Protein AF-A0A413GKQ9-F1 (afdb_monomer_lite)

pLDDT: mean 89.96, std 2.65, range [80.88, 94.0]

Radius of gyration: 11.02 Å; chains: 1; bounding box: 27×21×27 Å

Sequence (74 aa):
MEKFVNCFFELLDDTDKSLVMPDTVFKELEEWTSILALSLIAMVDEVYDVTLDTDDIRNANTLEELYCAIQQKI

Secondary structure (DSSP, 8-state):
-HHHHHHHHTT-SS--GGG--TT-BGGGSTT--HHHHHHHHHHHHHHHS----HHHHHH--BHHHHHHHHHHH-

Structure (mmCIF, N/CA/C/O backbone):
data_AF-A0A413GKQ9-F1
#
_entry.id   AF-A0A413GKQ9-F1
#
loop_
_atom_site.group_PDB
_atom_site.id
_atom_site.type_symbol
_atom_site.label_atom_id
_atom_site.label_alt_id
_atom_site.label_comp_id
_atom_site.label_asym_id
_atom_site.label_entity_id
_atom_site.label_seq_id
_atom_site.pdbx_PDB_ins_code
_atom_site.Cartn_x
_atom_site.Cartn_y
_atom_site.Cartn_z
_atom_site.occupancy
_atom_site.B_iso_or_equiv
_atom_site.auth_seq_id
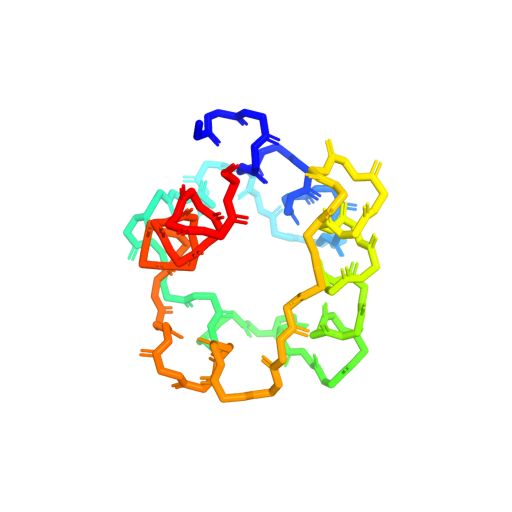_atom_site.auth_comp_id
_atom_site.auth_asym_id
_atom_site.auth_atom_id
_atom_site.pdbx_PDB_model_num
ATOM 1 N N . MET A 1 1 ? -11.780 1.664 -7.092 1.00 85.19 1 MET A N 1
ATOM 2 C CA . MET A 1 1 ? -10.493 1.105 -7.555 1.00 85.19 1 MET A CA 1
ATOM 3 C C . MET A 1 1 ? -9.690 2.101 -8.385 1.00 85.19 1 MET A C 1
ATOM 5 O O . MET A 1 1 ? -8.565 2.370 -8.002 1.00 85.19 1 MET A O 1
ATOM 9 N N . GLU A 1 2 ? -10.232 2.704 -9.451 1.00 88.12 2 GLU A N 1
ATOM 10 C CA . GLU A 1 2 ? -9.473 3.661 -10.294 1.00 88.12 2 GLU A CA 1
ATOM 11 C C . GLU A 1 2 ? -8.797 4.789 -9.497 1.00 88.12 2 GLU A C 1
ATOM 13 O O . GLU A 1 2 ? -7.631 5.093 -9.723 1.00 88.12 2 GLU A O 1
ATOM 18 N N . LYS A 1 3 ? -9.496 5.364 -8.507 1.00 89.75 3 LYS A N 1
ATOM 19 C CA . LYS A 1 3 ? -8.919 6.372 -7.603 1.00 89.75 3 LYS A CA 1
ATOM 20 C C . LYS A 1 3 ? -7.712 5.834 -6.825 1.00 89.75 3 LYS A C 1
ATOM 22 O O . LYS A 1 3 ? -6.706 6.518 -6.738 1.00 89.75 3 LYS A O 1
ATOM 27 N N . PHE A 1 4 ? -7.806 4.618 -6.288 1.00 91.75 4 PHE A N 1
ATOM 28 C CA . PHE A 1 4 ? -6.723 3.979 -5.536 1.00 91.75 4 PHE A CA 1
ATOM 29 C C . PHE A 1 4 ? -5.494 3.735 -6.413 1.00 91.75 4 PHE A C 1
ATOM 31 O O . PHE A 1 4 ? -4.397 4.113 -6.028 1.00 91.75 4 PHE A O 1
ATOM 38 N N . VAL A 1 5 ? -5.693 3.177 -7.610 1.00 91.50 5 VAL A N 1
ATOM 39 C CA . VAL A 1 5 ? -4.614 2.946 -8.581 1.00 91.50 5 VAL A CA 1
ATOM 40 C C . VAL A 1 5 ? -3.948 4.263 -8.983 1.00 91.50 5 VAL A C 1
ATOM 42 O O . VAL A 1 5 ? -2.727 4.331 -9.042 1.00 91.50 5 VAL A O 1
ATOM 45 N N . ASN A 1 6 ? -4.731 5.326 -9.199 1.00 91.62 6 ASN A N 1
ATOM 46 C CA . ASN A 1 6 ? -4.186 6.654 -9.485 1.00 91.62 6 ASN A CA 1
ATOM 47 C C . ASN A 1 6 ? -3.349 7.192 -8.323 1.00 91.62 6 ASN A C 1
ATOM 49 O O . ASN A 1 6 ? -2.218 7.594 -8.553 1.00 91.62 6 ASN A O 1
ATOM 53 N N . CYS A 1 7 ? -3.874 7.165 -7.096 1.00 92.31 7 CYS A N 1
ATOM 54 C CA . CYS A 1 7 ? -3.135 7.646 -5.932 1.00 92.31 7 CYS A CA 1
ATOM 55 C C . CYS A 1 7 ? -1.882 6.807 -5.668 1.00 92.31 7 CYS A C 1
ATOM 57 O O . CYS A 1 7 ? -0.862 7.358 -5.290 1.00 92.31 7 CYS A O 1
ATOM 59 N N . PHE A 1 8 ? -1.935 5.490 -5.890 1.00 92.19 8 PHE A N 1
ATOM 60 C CA . PHE A 1 8 ? -0.761 4.623 -5.798 1.00 92.19 8 PHE A CA 1
ATOM 61 C C . PHE A 1 8 ? 0.284 4.982 -6.856 1.00 92.19 8 PHE A C 1
ATOM 63 O O . PHE A 1 8 ? 1.459 5.093 -6.536 1.00 92.19 8 PHE A O 1
ATOM 70 N N . PHE A 1 9 ? -0.143 5.204 -8.101 1.00 91.62 9 PHE A N 1
ATOM 71 C CA . PHE A 1 9 ? 0.733 5.657 -9.177 1.00 91.62 9 PHE A CA 1
ATOM 72 C C . PHE A 1 9 ? 1.393 7.007 -8.857 1.00 91.62 9 PHE A C 1
ATOM 74 O O . PHE A 1 9 ? 2.563 7.177 -9.155 1.00 91.62 9 PHE A O 1
ATO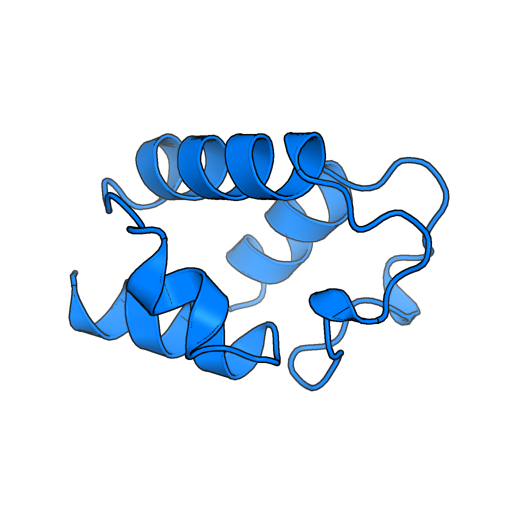M 81 N N . GLU A 1 10 ? 0.688 7.934 -8.202 1.00 91.88 10 GLU A N 1
ATOM 82 C CA . GLU A 1 10 ? 1.267 9.212 -7.751 1.00 91.88 10 GLU A CA 1
ATOM 83 C C . GLU A 1 10 ? 2.348 9.056 -6.667 1.00 91.88 10 GLU A C 1
ATOM 85 O O . GLU A 1 10 ? 3.088 10.004 -6.418 1.00 91.88 10 GLU A O 1
ATOM 90 N N . LEU A 1 11 ? 2.447 7.889 -6.018 1.00 91.00 11 LEU A N 1
ATOM 91 C CA . LEU A 1 11 ? 3.543 7.583 -5.094 1.00 91.00 11 LEU A CA 1
ATOM 92 C C . LEU A 1 11 ? 4.805 7.098 -5.817 1.00 91.00 11 LEU A C 1
ATOM 94 O O . LEU A 1 11 ? 5.863 7.075 -5.196 1.00 91.00 11 LEU A O 1
ATOM 98 N N . LEU A 1 12 ? 4.687 6.664 -7.073 1.00 90.69 12 LEU A N 1
ATOM 99 C CA . LEU A 1 12 ? 5.798 6.179 -7.888 1.00 90.69 12 LEU A CA 1
ATOM 100 C C . LEU A 1 12 ? 6.417 7.351 -8.656 1.00 90.69 12 LEU A C 1
ATOM 102 O O . LEU A 1 12 ? 5.700 8.242 -9.112 1.00 90.69 12 LEU A O 1
ATOM 106 N N . ASP A 1 13 ? 7.737 7.337 -8.818 1.00 86.88 13 ASP A N 1
ATOM 107 C CA . ASP A 1 13 ? 8.465 8.406 -9.504 1.00 86.88 13 ASP A CA 1
ATOM 108 C C . ASP A 1 13 ? 8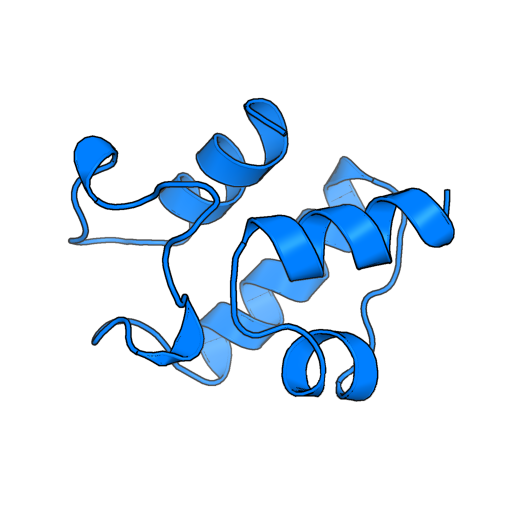.777 8.037 -10.967 1.00 86.88 13 ASP A C 1
ATOM 110 O O . ASP A 1 13 ? 8.675 8.899 -11.842 1.00 86.88 13 ASP A O 1
ATOM 114 N N . ASP A 1 14 ? 9.130 6.774 -11.252 1.00 86.12 14 ASP A N 1
ATOM 115 C CA . ASP A 1 14 ? 9.628 6.346 -12.579 1.00 86.12 14 ASP A CA 1
ATOM 116 C C . ASP A 1 14 ? 8.790 5.232 -13.253 1.00 86.12 14 ASP A C 1
ATOM 118 O O . ASP A 1 14 ? 8.989 4.911 -14.426 1.00 86.12 14 ASP A O 1
ATOM 122 N N . THR A 1 15 ? 7.809 4.645 -12.560 1.00 87.56 15 THR A N 1
ATOM 123 C CA . THR A 1 15 ? 6.913 3.622 -13.135 1.00 87.56 15 THR A CA 1
ATOM 124 C C . THR A 1 15 ? 5.848 4.243 -14.039 1.00 87.56 15 THR A C 1
ATOM 126 O O . THR A 1 15 ? 5.195 5.206 -13.660 1.00 87.56 15 THR A O 1
ATOM 129 N N . ASP A 1 16 ? 5.587 3.650 -15.212 1.00 86.62 16 ASP A N 1
ATOM 130 C CA . ASP A 1 16 ? 4.484 4.064 -16.092 1.00 86.62 16 ASP A CA 1
ATOM 131 C C . ASP A 1 16 ? 3.118 3.606 -15.560 1.00 86.62 16 ASP A C 1
ATOM 133 O O . ASP A 1 16 ? 2.936 2.465 -15.135 1.00 86.62 16 ASP A O 1
ATOM 137 N N . LYS A 1 17 ? 2.106 4.470 -15.666 1.00 85.44 17 LYS A N 1
ATOM 138 C CA . LYS A 1 17 ? 0.750 4.195 -15.171 1.00 85.44 17 LYS A CA 1
ATOM 139 C C . LYS A 1 17 ? 0.122 2.955 -15.796 1.00 85.44 17 LYS A C 1
ATOM 141 O O . LYS A 1 17 ? -0.675 2.279 -15.155 1.00 85.44 17 LYS A O 1
ATOM 146 N N . SER A 1 18 ? 0.482 2.649 -17.037 1.00 86.00 18 SER A N 1
ATOM 147 C CA . SER A 1 18 ? -0.006 1.475 -17.759 1.00 86.00 18 SER A CA 1
ATOM 148 C C . SER A 1 18 ? 0.497 0.164 -17.145 1.00 86.00 18 SER A C 1
ATOM 150 O O . SER A 1 18 ? -0.104 -0.878 -17.386 1.00 86.00 18 SER A O 1
ATOM 152 N N . LEU A 1 19 ? 1.580 0.210 -16.360 1.00 83.62 19 LEU A N 1
ATOM 153 C CA . LEU A 1 19 ? 2.135 -0.927 -15.615 1.00 83.62 19 LEU A CA 1
ATOM 154 C C . LEU A 1 19 ? 1.493 -1.090 -14.229 1.00 83.62 19 LEU A C 1
ATOM 156 O O . LEU A 1 19 ? 1.648 -2.131 -13.588 1.00 83.62 19 LEU A O 1
ATOM 160 N N . VAL A 1 20 ? 0.762 -0.075 -13.763 1.00 88.06 20 VAL A N 1
ATOM 161 C CA . VAL A 1 20 ? 0.062 -0.072 -12.477 1.00 88.06 20 VAL A CA 1
ATOM 162 C C . VAL A 1 20 ? -1.378 -0.528 -12.702 1.00 88.06 20 VAL A C 1
ATOM 164 O O . VAL A 1 20 ? -2.309 0.268 -12.821 1.00 88.06 20 VAL A O 1
ATOM 167 N N . MET A 1 21 ? -1.557 -1.841 -12.791 1.00 89.75 21 MET A N 1
ATOM 168 C CA . MET A 1 21 ? -2.851 -2.491 -12.947 1.00 89.75 21 MET A CA 1
ATOM 169 C C . MET A 1 21 ? -3.316 -3.119 -11.622 1.00 89.75 21 MET A C 1
ATOM 171 O O . MET A 1 21 ? -2.511 -3.327 -10.715 1.00 89.75 21 MET A O 1
ATOM 175 N N . PRO A 1 22 ? -4.615 -3.422 -11.460 1.00 88.62 22 PRO A N 1
ATOM 176 C CA . PRO A 1 22 ? -5.127 -4.056 -10.243 1.00 88.62 22 PRO A CA 1
ATOM 177 C C . PRO A 1 22 ? -4.436 -5.381 -9.891 1.00 88.62 22 PRO A C 1
ATOM 179 O O . PRO A 1 22 ? -4.228 -5.679 -8.718 1.00 88.62 22 PRO A O 1
ATOM 182 N N . ASP A 1 23 ? -4.047 -6.151 -10.903 1.00 90.62 23 ASP A N 1
ATOM 183 C CA . ASP A 1 23 ? -3.333 -7.420 -10.782 1.00 90.62 23 ASP A CA 1
ATOM 184 C C . ASP A 1 23 ? -1.820 -7.257 -10.569 1.00 90.62 23 ASP A C 1
ATOM 186 O O . ASP A 1 23 ? -1.136 -8.237 -10.274 1.00 90.62 23 ASP A O 1
ATOM 190 N N . THR A 1 24 ? -1.290 -6.031 -10.654 1.00 90.06 24 THR A N 1
ATOM 191 C CA . THR A 1 24 ? 0.130 -5.756 -10.422 1.00 90.06 24 THR A CA 1
ATOM 192 C C . THR A 1 24 ? 0.515 -6.107 -8.990 1.00 90.06 24 THR A C 1
ATOM 194 O O . THR A 1 24 ? -0.067 -5.606 -8.020 1.00 90.06 24 THR A O 1
ATOM 197 N N . VAL A 1 25 ? 1.552 -6.937 -8.863 1.00 91.62 25 VAL A N 1
ATOM 198 C CA . 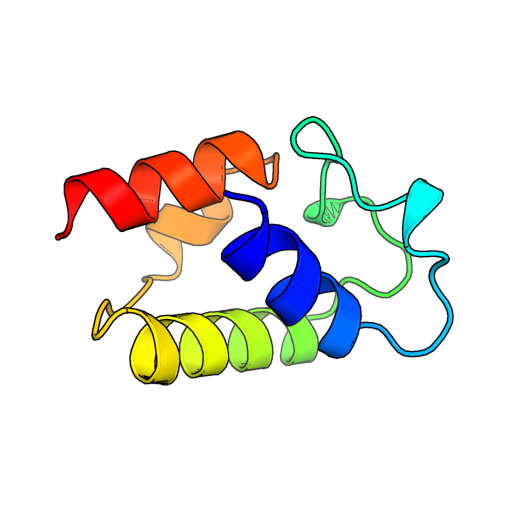VAL A 1 25 ? 2.174 -7.278 -7.584 1.00 91.62 25 VAL A CA 1
ATOM 199 C C . VAL A 1 25 ? 3.056 -6.112 -7.149 1.00 91.62 25 VAL A C 1
ATOM 201 O O . VAL A 1 25 ? 4.222 -6.010 -7.522 1.00 91.62 25 VAL A O 1
ATOM 204 N N . PHE A 1 26 ? 2.497 -5.204 -6.351 1.00 89.25 26 PHE A N 1
ATOM 205 C CA . PHE A 1 26 ? 3.178 -3.965 -5.964 1.00 89.25 26 PHE A CA 1
ATOM 206 C C . PHE A 1 26 ? 4.483 -4.208 -5.192 1.00 89.25 26 PHE A C 1
ATOM 208 O O . PHE A 1 26 ? 5.380 -3.376 -5.238 1.00 89.25 26 PHE A O 1
ATOM 215 N N . LYS A 1 27 ? 4.612 -5.357 -4.515 1.00 89.06 27 LYS A N 1
ATOM 216 C CA . LYS A 1 27 ? 5.827 -5.753 -3.781 1.00 89.06 27 LYS A CA 1
ATOM 217 C C . LYS A 1 27 ? 6.998 -6.143 -4.683 1.00 89.06 27 LYS A C 1
ATOM 219 O O . LYS A 1 27 ? 8.124 -6.199 -4.198 1.00 89.06 27 LYS A O 1
ATOM 224 N N . GLU A 1 28 ? 6.729 -6.470 -5.945 1.00 89.75 28 GLU A N 1
ATOM 225 C CA . GLU A 1 28 ? 7.750 -6.824 -6.937 1.00 89.75 28 GLU A CA 1
ATOM 226 C C . GLU A 1 28 ? 8.211 -5.614 -7.757 1.00 89.75 28 GLU A C 1
ATOM 228 O O . GLU A 1 28 ? 9.149 -5.733 -8.544 1.00 89.75 28 GLU A O 1
ATOM 233 N N . LEU A 1 29 ? 7.583 -4.447 -7.569 1.00 88.06 29 LEU A N 1
ATOM 234 C CA . LEU A 1 29 ? 8.037 -3.210 -8.195 1.00 88.06 29 LEU A CA 1
ATOM 235 C C . LEU A 1 29 ? 9.434 -2.860 -7.676 1.00 88.06 29 LEU A C 1
ATOM 237 O O . LEU A 1 29 ? 9.678 -2.889 -6.473 1.00 88.06 29 LEU A O 1
ATOM 241 N N . GLU A 1 30 ? 10.342 -2.482 -8.575 1.00 86.50 30 GLU A N 1
ATOM 242 C CA . GLU A 1 30 ? 11.707 -2.084 -8.201 1.00 86.50 30 GLU A CA 1
ATOM 243 C C . GLU A 1 30 ? 11.706 -0.861 -7.267 1.00 86.50 30 GLU A C 1
ATOM 245 O O . GLU A 1 30 ? 12.526 -0.758 -6.356 1.00 86.50 30 GLU A O 1
ATOM 250 N N . GLU A 1 31 ? 10.722 0.026 -7.437 1.00 87.62 31 GLU A N 1
ATOM 251 C CA . GLU A 1 31 ? 10.514 1.195 -6.580 1.00 87.62 31 GLU A CA 1
ATOM 252 C C . GLU A 1 31 ? 9.957 0.836 -5.190 1.00 87.62 31 GLU A C 1
ATOM 254 O O . GLU A 1 31 ? 9.998 1.668 -4.279 1.00 87.62 31 GLU A O 1
ATOM 259 N N . TRP A 1 32 ? 9.461 -0.393 -4.982 1.00 90.38 32 TRP A N 1
ATOM 260 C CA . TRP A 1 32 ? 8.878 -0.817 -3.711 1.00 90.38 32 TRP A CA 1
ATOM 261 C C . TRP A 1 32 ? 9.909 -0.824 -2.583 1.00 90.38 32 TRP A C 1
ATOM 263 O O . TRP A 1 32 ? 10.749 -1.712 -2.442 1.00 90.38 32 TRP A O 1
ATOM 273 N N . THR A 1 33 ? 9.791 0.172 -1.710 1.00 89.50 33 THR A N 1
ATOM 274 C CA . THR A 1 33 ? 10.633 0.340 -0.527 1.00 89.50 33 THR A CA 1
ATOM 275 C C . THR A 1 33 ? 9.784 0.465 0.732 1.00 89.50 33 THR A C 1
ATOM 277 O O . THR A 1 33 ? 8.579 0.723 0.686 1.00 89.50 33 THR A O 1
ATOM 280 N N . SER A 1 34 ? 10.423 0.364 1.900 1.00 88.12 34 SER A N 1
ATOM 281 C CA . SER A 1 34 ? 9.763 0.649 3.180 1.00 88.12 34 SER A CA 1
ATOM 282 C C . SER A 1 34 ? 9.167 2.061 3.244 1.00 88.12 34 SER A C 1
ATOM 284 O O . SER A 1 34 ? 8.215 2.273 3.986 1.00 88.12 34 SER A O 1
ATOM 286 N N . ILE A 1 35 ? 9.707 3.023 2.482 1.00 90.44 35 ILE A N 1
ATOM 287 C CA . ILE A 1 35 ? 9.175 4.390 2.409 1.00 90.44 35 ILE A CA 1
ATOM 288 C C . ILE A 1 35 ? 7.880 4.403 1.597 1.00 90.44 35 ILE A C 1
ATOM 290 O O . ILE A 1 35 ? 6.896 4.943 2.087 1.00 90.44 35 ILE A O 1
ATOM 294 N N . LEU A 1 36 ? 7.836 3.744 0.431 1.00 91.25 36 LEU A N 1
ATOM 295 C CA . LEU A 1 36 ? 6.588 3.610 -0.331 1.00 91.25 36 LEU A CA 1
ATOM 296 C C . LEU A 1 36 ? 5.493 2.915 0.475 1.00 91.25 36 LEU A C 1
ATOM 298 O O . LEU A 1 36 ? 4.345 3.343 0.427 1.00 91.25 36 LEU A O 1
ATOM 302 N N . ALA A 1 37 ? 5.842 1.896 1.265 1.00 91.38 37 ALA A N 1
ATOM 303 C CA . ALA A 1 37 ? 4.884 1.251 2.157 1.00 91.38 37 ALA A CA 1
ATOM 304 C C . ALA A 1 37 ? 4.285 2.238 3.178 1.00 91.38 37 ALA A C 1
ATOM 306 O O . ALA A 1 37 ? 3.084 2.204 3.427 1.00 91.38 37 ALA A O 1
ATOM 307 N N . LEU A 1 38 ? 5.093 3.142 3.742 1.00 92.00 38 LEU A N 1
ATOM 308 C CA . LEU A 1 38 ? 4.603 4.189 4.646 1.00 92.00 38 LEU A CA 1
ATOM 309 C C . LEU A 1 38 ? 3.760 5.237 3.910 1.00 92.00 38 LEU A C 1
ATOM 311 O O . LEU A 1 38 ? 2.703 5.617 4.409 1.00 92.00 38 LEU A O 1
ATOM 315 N N . SER A 1 39 ? 4.191 5.670 2.723 1.00 93.19 39 SER A N 1
ATOM 316 C CA . SER A 1 39 ? 3.445 6.621 1.892 1.00 93.19 39 SER A CA 1
ATOM 317 C C . SER A 1 39 ? 2.088 6.066 1.468 1.00 93.19 39 SER A C 1
ATOM 319 O O . SER A 1 39 ? 1.099 6.789 1.467 1.00 93.19 39 SER A O 1
ATOM 321 N N . LEU A 1 40 ? 2.018 4.770 1.168 1.00 92.56 40 LEU A N 1
ATOM 322 C CA . LEU A 1 40 ? 0.780 4.055 0.881 1.00 92.56 40 LEU A CA 1
ATOM 323 C C . LEU A 1 40 ? -0.172 4.066 2.080 1.00 92.56 40 LEU A C 1
ATOM 325 O O . LEU A 1 40 ? -1.351 4.354 1.901 1.00 92.56 40 LEU A O 1
ATOM 329 N N . ILE A 1 41 ? 0.326 3.773 3.288 1.00 91.62 41 ILE A N 1
ATOM 330 C CA . ILE A 1 41 ? -0.491 3.818 4.511 1.00 91.62 41 ILE A CA 1
ATOM 331 C C . ILE A 1 41 ? -1.056 5.224 4.704 1.00 91.62 41 ILE A C 1
ATOM 333 O O . ILE A 1 41 ? -2.259 5.367 4.890 1.00 91.62 41 ILE A O 1
ATOM 337 N N . ALA A 1 42 ? -0.205 6.250 4.609 1.00 93.00 42 ALA A N 1
ATOM 338 C CA . ALA A 1 42 ? -0.622 7.641 4.758 1.00 93.00 42 ALA A CA 1
ATOM 339 C C . ALA A 1 42 ? -1.648 8.050 3.690 1.00 93.00 42 ALA A C 1
ATOM 341 O O . ALA A 1 42 ? -2.675 8.630 4.018 1.00 93.00 42 ALA A O 1
ATOM 342 N N . MET A 1 43 ? -1.416 7.683 2.427 1.00 93.38 43 MET A N 1
ATOM 343 C CA . MET A 1 43 ? -2.350 7.952 1.333 1.00 93.38 43 MET A CA 1
ATOM 344 C C . MET A 1 43 ? -3.716 7.317 1.595 1.00 93.38 43 MET A C 1
ATOM 346 O O . MET A 1 43 ? -4.746 7.949 1.372 1.00 93.38 43 MET A O 1
ATOM 350 N N . VAL A 1 44 ? -3.748 6.073 2.074 1.00 92.75 44 VAL A N 1
ATOM 351 C CA . VAL A 1 44 ? -5.011 5.383 2.349 1.00 92.75 44 VAL A CA 1
ATOM 352 C C . VAL A 1 44 ? -5.734 5.988 3.551 1.00 92.75 44 VAL A C 1
ATOM 354 O O . VAL A 1 44 ? -6.947 6.180 3.472 1.00 92.75 44 VAL A O 1
ATOM 357 N N . ASP A 1 45 ? -5.002 6.348 4.602 1.00 93.00 45 ASP A N 1
ATOM 358 C CA . ASP A 1 45 ? -5.533 7.035 5.782 1.00 93.00 45 ASP A CA 1
ATOM 359 C C . ASP A 1 45 ? -6.167 8.383 5.389 1.00 93.00 45 ASP A C 1
ATOM 361 O O . ASP A 1 45 ? -7.329 8.629 5.690 1.00 93.00 45 ASP A O 1
ATOM 365 N N . GLU A 1 46 ? -5.484 9.202 4.582 1.00 92.44 46 GLU A N 1
ATOM 366 C CA . GLU A 1 46 ? -6.012 10.500 4.137 1.00 92.44 46 GLU A CA 1
ATOM 367 C C . GLU A 1 46 ? -7.188 10.390 3.149 1.00 92.44 46 GLU A C 1
ATOM 369 O O . GLU A 1 46 ? -8.104 11.216 3.162 1.00 92.44 46 GLU A O 1
ATOM 374 N N . VAL A 1 47 ? -7.165 9.406 2.243 1.00 91.06 47 VAL A N 1
ATOM 375 C CA . VAL A 1 47 ? -8.147 9.305 1.148 1.00 91.06 47 VAL A CA 1
ATOM 376 C C . VAL A 1 47 ? -9.396 8.522 1.546 1.00 91.06 47 VAL A C 1
ATOM 378 O O . VAL A 1 47 ? -10.482 8.818 1.031 1.00 91.06 47 VAL A O 1
ATOM 381 N N . TYR A 1 48 ? -9.239 7.504 2.392 1.00 90.75 48 TYR A N 1
ATOM 382 C CA . TYR A 1 48 ? -10.292 6.557 2.755 1.00 90.75 48 TYR A CA 1
ATOM 383 C C . TYR A 1 48 ? -10.628 6.562 4.251 1.00 90.75 48 TYR A C 1
ATOM 385 O O . TYR A 1 48 ? -11.582 5.880 4.611 1.00 90.75 48 TYR A O 1
ATOM 393 N N . ASP A 1 49 ? -9.911 7.317 5.096 1.00 91.69 49 ASP A N 1
ATOM 394 C CA . ASP A 1 49 ? -10.059 7.295 6.566 1.00 91.69 49 ASP A CA 1
ATOM 395 C C . ASP A 1 49 ? -9.856 5.873 7.139 1.00 91.69 49 ASP A C 1
ATOM 397 O O . ASP A 1 49 ? -10.462 5.469 8.130 1.00 91.69 49 ASP A O 1
ATOM 401 N N . VAL A 1 50 ? -9.018 5.073 6.463 1.00 91.75 50 VAL A N 1
ATOM 402 C CA . VAL A 1 50 ? -8.706 3.686 6.826 1.00 91.75 50 VAL A CA 1
ATOM 403 C C . VAL A 1 50 ? -7.235 3.576 7.183 1.00 91.75 50 VAL A C 1
ATOM 405 O O . VAL A 1 50 ? -6.356 3.783 6.349 1.00 91.75 50 VAL A O 1
ATOM 408 N N . THR A 1 51 ? -6.959 3.131 8.402 1.00 89.62 51 THR A N 1
ATOM 409 C CA . THR A 1 51 ? -5.597 2.800 8.812 1.00 89.62 51 THR A CA 1
ATOM 410 C C . THR A 1 51 ? -5.242 1.390 8.340 1.00 89.62 51 THR A C 1
ATOM 412 O O . THR A 1 51 ? -5.743 0.399 8.874 1.00 89.62 51 THR A O 1
ATOM 415 N N . LEU A 1 52 ? -4.360 1.301 7.341 1.00 89.81 52 LEU A N 1
ATOM 416 C CA . LEU A 1 52 ? -3.732 0.040 6.953 1.00 89.81 52 LEU A CA 1
ATOM 417 C C . LEU A 1 52 ? -2.667 -0.354 7.971 1.00 89.81 52 LEU A C 1
ATOM 419 O O . LEU A 1 52 ? -1.757 0.421 8.277 1.00 89.81 52 LEU A O 1
ATOM 423 N N . ASP A 1 53 ? -2.744 -1.587 8.449 1.00 86.38 53 ASP A N 1
ATOM 424 C CA . ASP A 1 53 ? -1.717 -2.161 9.299 1.00 86.38 53 ASP A CA 1
ATOM 425 C C . ASP A 1 53 ? -0.700 -2.972 8.485 1.00 86.38 53 ASP A C 1
ATOM 427 O O . ASP A 1 53 ? -0.867 -3.297 7.307 1.00 86.38 53 ASP A O 1
ATOM 431 N N . THR A 1 54 ? 0.441 -3.268 9.111 1.00 84.06 54 THR A N 1
ATOM 432 C CA . THR A 1 54 ? 1.513 -4.004 8.429 1.00 84.06 54 THR A CA 1
ATOM 433 C C . THR A 1 54 ? 1.069 -5.413 8.034 1.00 84.06 54 THR A C 1
ATOM 435 O O . THR A 1 54 ? 1.649 -5.990 7.117 1.00 84.06 54 THR A O 1
ATOM 438 N N . ASP A 1 55 ? 0.071 -5.973 8.721 1.00 88.94 55 ASP A N 1
ATOM 439 C CA . ASP A 1 55 ? -0.489 -7.281 8.393 1.00 88.94 55 ASP A CA 1
ATOM 440 C C . ASP A 1 55 ? -1.320 -7.211 7.107 1.00 88.94 55 ASP A C 1
ATOM 442 O O . ASP A 1 55 ? -1.081 -8.018 6.211 1.00 88.94 55 ASP A O 1
ATOM 446 N N . ASP A 1 56 ? -2.171 -6.188 6.938 1.00 89.81 56 ASP A N 1
ATOM 447 C CA . ASP A 1 56 ? -2.915 -5.958 5.687 1.00 89.81 56 ASP A CA 1
ATOM 448 C C . ASP A 1 56 ? -1.983 -5.897 4.464 1.00 89.81 56 ASP A C 1
ATOM 450 O O . ASP A 1 56 ? -2.197 -6.585 3.466 1.00 89.81 56 ASP A O 1
ATOM 454 N N . ILE A 1 57 ? -0.900 -5.115 4.554 1.00 88.75 57 ILE A N 1
ATOM 455 C CA . ILE A 1 57 ? 0.064 -4.946 3.453 1.00 88.75 57 ILE A CA 1
ATOM 456 C C . ILE A 1 57 ? 0.871 -6.226 3.221 1.00 88.75 57 ILE A C 1
ATOM 458 O O . ILE A 1 57 ? 1.240 -6.538 2.089 1.00 88.75 57 ILE A O 1
ATOM 462 N N . ARG A 1 58 ? 1.177 -6.996 4.273 1.00 87.44 58 ARG A N 1
ATOM 463 C CA . ARG A 1 58 ? 1.860 -8.289 4.119 1.00 87.44 58 ARG A CA 1
ATOM 464 C C . ARG A 1 58 ? 0.953 -9.346 3.503 1.00 87.44 58 ARG A C 1
ATOM 466 O O . ARG A 1 58 ? 1.460 -10.134 2.708 1.00 87.44 58 ARG A O 1
ATOM 473 N N . ASN A 1 59 ? -0.332 -9.346 3.837 1.00 90.31 59 ASN A N 1
ATOM 474 C CA . ASN A 1 59 ? -1.300 -10.320 3.341 1.00 90.31 59 ASN A CA 1
ATOM 475 C C . ASN A 1 59 ? -1.730 -10.024 1.899 1.00 90.31 59 ASN A C 1
ATOM 477 O O . ASN A 1 59 ? -1.906 -10.960 1.126 1.00 90.31 59 ASN A O 1
ATOM 481 N N . ALA A 1 60 ? -1.831 -8.750 1.515 1.00 92.56 60 ALA A N 1
ATOM 482 C CA . ALA A 1 60 ? -2.116 -8.349 0.141 1.00 92.56 60 ALA A CA 1
ATOM 483 C C . ALA A 1 60 ? -0.851 -8.369 -0.721 1.00 92.56 60 ALA A C 1
ATOM 485 O O . ALA A 1 60 ? 0.165 -7.800 -0.335 1.00 92.56 60 ALA A O 1
ATOM 486 N N . ASN A 1 61 ? -0.888 -8.990 -1.895 1.00 90.88 61 ASN A N 1
ATOM 487 C CA . ASN A 1 61 ? 0.226 -9.000 -2.848 1.00 90.88 61 ASN A CA 1
ATOM 488 C C . ASN A 1 61 ? -0.039 -8.091 -4.040 1.00 90.88 61 ASN A C 1
ATOM 490 O O . ASN A 1 61 ? 0.8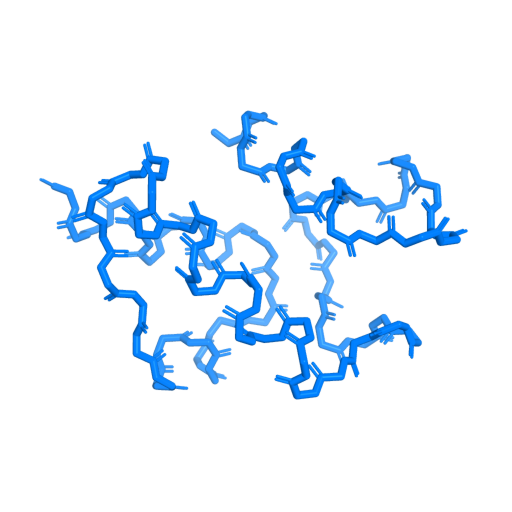88 -7.439 -4.519 1.00 90.88 61 ASN A O 1
ATOM 494 N N . THR A 1 62 ? -1.291 -8.027 -4.488 1.00 94.00 62 THR A N 1
ATOM 495 C CA . THR A 1 62 ? -1.708 -7.164 -5.594 1.00 94.00 62 THR A CA 1
ATOM 496 C C . THR A 1 62 ? -2.410 -5.904 -5.102 1.00 94.00 62 THR A C 1
ATOM 498 O O . THR A 1 62 ? -2.902 -5.830 -3.970 1.00 94.00 62 THR A O 1
ATOM 501 N N . LEU A 1 63 ? -2.470 -4.891 -5.968 1.00 92.19 63 LEU A N 1
ATOM 502 C CA . LEU A 1 63 ? -3.221 -3.665 -5.692 1.00 92.19 63 LEU A CA 1
ATOM 503 C C . LEU A 1 63 ? -4.716 -3.943 -5.493 1.00 92.19 63 LEU A C 1
ATOM 505 O O . LEU A 1 63 ? -5.362 -3.273 -4.690 1.00 92.19 63 LEU A O 1
ATOM 509 N N . GLU A 1 64 ? -5.267 -4.942 -6.182 1.00 93.31 64 GLU A N 1
ATOM 510 C CA . GLU A 1 64 ? -6.644 -5.397 -6.002 1.00 93.31 64 GLU A CA 1
ATOM 511 C C . GLU A 1 64 ? -6.890 -6.003 -4.620 1.00 93.31 64 GLU A C 1
ATOM 513 O O . GLU A 1 64 ? -7.869 -5.631 -3.970 1.00 93.31 64 GLU A O 1
ATOM 518 N N . GLU A 1 65 ? -6.012 -6.895 -4.151 1.00 93.25 65 GLU A N 1
ATOM 519 C CA . GLU A 1 65 ? -6.132 -7.493 -2.816 1.00 93.25 65 GLU A CA 1
ATOM 520 C C . GLU A 1 65 ? -6.057 -6.420 -1.731 1.00 93.25 65 GLU A C 1
ATOM 522 O O . GLU A 1 65 ? -6.869 -6.403 -0.803 1.00 93.25 65 GLU A O 1
ATOM 527 N N . LEU A 1 66 ? -5.124 -5.480 -1.886 1.00 92.38 66 LEU A N 1
ATOM 528 C CA . LEU A 1 66 ? -4.958 -4.377 -0.953 1.00 92.38 66 LEU A CA 1
ATOM 529 C C . LEU A 1 66 ? -6.182 -3.456 -0.964 1.00 92.38 66 LEU A C 1
ATOM 531 O O . LEU A 1 66 ? -6.701 -3.101 0.091 1.00 92.38 66 LEU A O 1
ATOM 535 N N . TYR A 1 67 ? -6.699 -3.117 -2.146 1.00 92.62 67 TYR A N 1
ATOM 536 C CA . TYR A 1 67 ? -7.916 -2.324 -2.265 1.00 92.62 67 TYR A CA 1
ATOM 537 C C . TYR A 1 67 ? -9.123 -3.035 -1.644 1.00 92.62 67 TYR A C 1
ATOM 539 O O . TYR A 1 67 ? -9.902 -2.401 -0.936 1.00 92.62 67 TYR A O 1
ATOM 547 N N . CYS A 1 68 ? -9.263 -4.348 -1.841 1.00 92.44 68 CYS A N 1
ATOM 548 C CA . CYS A 1 68 ? -10.295 -5.143 -1.179 1.00 92.44 68 CYS A CA 1
ATOM 549 C C . CYS A 1 68 ? -10.168 -5.092 0.349 1.00 92.44 68 CY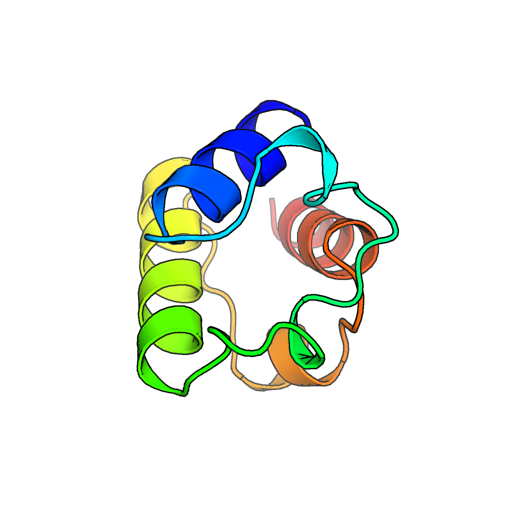S A C 1
ATOM 551 O O . CYS A 1 68 ? -11.183 -4.927 1.022 1.00 92.44 68 CYS A O 1
ATOM 553 N N . ALA A 1 69 ? -8.952 -5.188 0.896 1.00 91.50 69 ALA A N 1
ATOM 554 C CA . ALA A 1 69 ? -8.718 -5.076 2.337 1.00 91.50 69 ALA A CA 1
ATOM 555 C C . ALA A 1 69 ? -9.166 -3.709 2.880 1.00 91.50 69 ALA A C 1
ATOM 557 O O . ALA A 1 69 ? -9.855 -3.649 3.896 1.00 91.50 69 ALA A O 1
ATOM 558 N N . ILE A 1 70 ? -8.872 -2.626 2.152 1.00 91.12 70 ILE A N 1
ATOM 559 C CA . ILE A 1 70 ? -9.352 -1.277 2.486 1.00 91.12 70 ILE A CA 1
ATOM 560 C C . ILE A 1 70 ? -10.883 -1.246 2.475 1.00 91.12 70 ILE A C 1
ATOM 562 O O . ILE A 1 70 ? -11.491 -0.803 3.441 1.00 91.12 70 ILE A O 1
ATOM 566 N N . GLN A 1 71 ? -11.523 -1.748 1.412 1.00 90.69 71 GLN A N 1
ATOM 567 C CA . GLN A 1 71 ? -12.987 -1.749 1.289 1.00 90.69 71 GLN A CA 1
ATOM 568 C C . GLN A 1 71 ? -13.691 -2.560 2.385 1.00 90.69 71 GLN A C 1
ATOM 570 O O . GLN A 1 71 ? -14.826 -2.244 2.715 1.00 90.69 71 GLN A O 1
ATOM 575 N N . GLN A 1 72 ? -13.051 -3.586 2.952 1.00 89.88 72 GLN A N 1
ATOM 576 C CA . GLN A 1 72 ? -13.617 -4.345 4.074 1.00 89.88 72 GLN A CA 1
ATOM 577 C C . GLN A 1 72 ? -13.583 -3.586 5.408 1.00 89.88 72 GLN A C 1
ATOM 579 O O . GLN A 1 72 ? -14.272 -3.991 6.344 1.00 89.88 72 GLN A O 1
ATOM 584 N N . LYS A 1 73 ? -12.774 -2.524 5.507 1.00 85.25 73 LYS A N 1
ATOM 585 C CA . LYS A 1 73 ? -12.621 -1.698 6.713 1.00 85.25 73 LYS A CA 1
ATOM 586 C C . LYS A 1 73 ? -13.430 -0.392 6.672 1.00 85.25 73 LYS A C 1
ATOM 588 O O . LYS A 1 73 ? -13.468 0.297 7.688 1.00 85.25 73 LYS A O 1
ATOM 593 N N . ILE A 1 74 ? -14.063 -0.076 5.537 1.00 80.88 74 ILE A N 1
ATOM 594 C CA . ILE A 1 74 ? -15.003 1.049 5.349 1.00 80.88 74 ILE A CA 1
ATOM 595 C C . ILE A 1 74 ? -16.408 0.625 5.787 1.00 80.88 74 ILE A C 1
ATOM 597 O O . ILE A 1 74 ? -17.082 1.430 6.468 1.00 80.88 74 ILE A O 1
#

Foldseek 3Di:
DVVLLVQLVVLDDPDDSVQSDQARQLCPDPRDDPVSVVSSQVSLCVPLVDGDDPVLVVVDRGNNSSVVVSVVRD

Organism: NCBI:txid871324

InterPro domains:
  IPR009081 Phosphopantetheine binding ACP domain [PF00550] (6-66)
  IPR036736 ACP-like superfamily [G3DSA:1.10.1200.10] (1-74)
  IPR036736 ACP-like superfamily [SSF47336] (3-73)